Protein AF-A0A4D6N3G8-F1 (afdb_monomer_lite)

Secondary structure (DSSP, 8-state):
--HHHHHHHHHHHHHHHHTSSS--S---S----EEEEEE-HHHHHHHHH-HHHHHHHHHHHHHHH-SS-SSSEEHHHHHHHHHHHSTT-PPPPPHHHHHHHHHHH-SS-SSEE-HHHHHHHHHHHHHHHHHHH-SS-EEEEEETT-TTHHHHHHHHHHHHT-

Organism: Vigna unguiculata (NCBI:txid3917)

Sequence (162 aa):
MSIEEEEHKHYSRALSSSYSNQATVGVPKYITRMSIAVVNSLTITEFVNEKAKFDSFVDEWFKTVDENGDGKLSCEEIRSGFGLLLPFGSDPPPRQENEAIFKRFDEDGNGALDREEFKSLMTEIMNALARGIGGSPIIVALGKDSFLTKPVQHELARLSSS

pLDDT: mean 76.71, std 20.17, range [31.7, 95.5]

InterPro domains:
  IPR002048 EF-hand domain [PF13499] (62-123)
  IPR002048 EF-hand domain [PS50222] (53-88)
  IPR002048 EF-hand domain [PS50222] (93-128)
  IPR002048 EF-hand domain [SM00054] (57-85)
  IPR002048 EF-hand domain [SM00054] (97-125)
  IPR002048 EF-hand domain [cd00051] (62-123)
  IPR011992 EF-hand domain pair [SSF47473] (40-127)
  IPR018247 EF-Hand 1, calcium-binding site [PS00018] (66-78)
  IPR018247 EF-Hand 1, calcium-binding site [PS00018] (106-118)

Structure (mmCIF, N/CA/C/O backbone):
data_AF-A0A4D6N3G8-F1
#
_entry.id   AF-A0A4D6N3G8-F1
#
loop_
_atom_site.group_PDB
_atom_site.id
_atom_site.type_symbol
_atom_site.label_atom_id
_atom_site.label_alt_id
_atom_site.label_comp_id
_atom_site.label_asym_id
_atom_site.label_entity_id
_atom_site.label_seq_id
_atom_site.pdbx_PDB_ins_code
_atom_site.Cartn_x
_atom_site.Cartn_y
_atom_site.Cartn_z
_atom_site.occupancy
_atom_site.B_iso_or_equiv
_atom_site.auth_seq_id
_atom_site.auth_comp_id
_atom_site.auth_asym_id
_atom_site.auth_atom_id
_atom_site.pdbx_PDB_model_num
ATOM 1 N N . MET A 1 1 ? 26.167 20.444 -30.778 1.00 46.72 1 MET A N 1
ATOM 2 C CA . MET A 1 1 ? 24.735 20.370 -30.431 1.00 46.72 1 MET A CA 1
ATOM 3 C C . MET A 1 1 ? 24.140 19.298 -31.310 1.00 46.72 1 MET A C 1
ATOM 5 O O . MET A 1 1 ? 24.263 19.398 -32.525 1.00 46.72 1 MET A O 1
ATOM 9 N N . SER A 1 2 ? 23.686 18.218 -30.691 1.00 40.81 2 SER A N 1
ATOM 10 C CA . SER A 1 2 ? 23.286 16.980 -31.360 1.00 40.81 2 SER A CA 1
ATOM 11 C C . SER A 1 2 ? 21.869 17.117 -31.919 1.00 40.81 2 SER A C 1
ATOM 13 O O . SER A 1 2 ? 21.046 17.812 -31.331 1.00 40.81 2 SER A O 1
ATOM 15 N N . ILE A 1 3 ? 21.588 16.435 -33.029 1.00 42.81 3 ILE A N 1
ATOM 16 C CA . ILE A 1 3 ? 20.301 16.444 -33.755 1.00 42.81 3 ILE A CA 1
ATOM 17 C C . ILE A 1 3 ? 19.104 16.124 -32.826 1.00 42.81 3 ILE A C 1
ATOM 19 O O . ILE A 1 3 ? 18.016 16.670 -32.989 1.00 42.81 3 ILE A O 1
ATOM 23 N N . GLU A 1 4 ? 19.333 15.343 -31.770 1.00 41.53 4 GLU A N 1
ATOM 24 C CA . GLU A 1 4 ? 18.346 14.985 -30.739 1.00 41.53 4 GLU A CA 1
ATOM 25 C C . GLU A 1 4 ? 17.834 16.191 -29.919 1.00 41.53 4 GLU A C 1
ATOM 27 O O . GLU A 1 4 ? 16.686 16.217 -29.472 1.00 41.53 4 GLU A O 1
ATOM 32 N N . GLU A 1 5 ? 18.654 17.233 -29.748 1.00 45.06 5 GLU A N 1
ATOM 33 C CA . GLU A 1 5 ? 18.296 18.434 -28.980 1.00 45.06 5 GLU A CA 1
ATOM 34 C C . GLU A 1 5 ? 17.392 19.388 -29.787 1.00 45.06 5 GLU A C 1
ATOM 36 O O . GLU A 1 5 ? 16.647 20.201 -29.226 1.00 45.06 5 GLU A O 1
ATOM 41 N N . GLU A 1 6 ? 17.434 19.273 -31.117 1.00 43.53 6 GLU A N 1
ATOM 42 C CA . GLU A 1 6 ? 16.610 20.043 -32.047 1.00 43.53 6 GLU A CA 1
ATOM 43 C C . GLU A 1 6 ? 15.238 19.383 -32.258 1.00 43.53 6 GLU A C 1
ATOM 45 O O . GLU A 1 6 ? 14.219 20.082 -32.244 1.00 43.53 6 GLU A O 1
ATOM 50 N N . GLU A 1 7 ? 15.174 18.045 -32.302 1.00 46.00 7 GLU A N 1
ATOM 51 C CA . GLU A 1 7 ? 13.905 17.304 -32.350 1.00 46.00 7 GLU A CA 1
ATOM 52 C C . GLU A 1 7 ? 13.067 17.490 -31.077 1.00 46.00 7 GLU A C 1
ATOM 54 O O . GLU A 1 7 ? 11.864 17.744 -31.168 1.00 46.00 7 GLU A O 1
ATOM 59 N N . HIS A 1 8 ? 13.685 17.491 -29.889 1.00 41.00 8 HIS A N 1
ATOM 60 C CA . HIS A 1 8 ? 12.969 17.729 -28.628 1.00 41.00 8 HIS A CA 1
ATOM 61 C C . HIS A 1 8 ? 12.351 19.142 -28.561 1.00 41.00 8 HIS A C 1
ATOM 63 O O . HIS A 1 8 ? 11.238 19.337 -28.058 1.00 41.00 8 HIS A O 1
ATOM 69 N N . LYS A 1 9 ? 13.035 20.146 -29.131 1.00 49.53 9 LYS A N 1
ATOM 70 C CA . LYS A 1 9 ? 12.498 21.512 -29.259 1.00 49.53 9 LYS A CA 1
ATOM 71 C C . LYS A 1 9 ? 11.378 21.591 -30.291 1.00 49.53 9 LYS A C 1
ATOM 73 O O . LYS A 1 9 ? 10.408 22.315 -30.062 1.00 49.53 9 LYS A O 1
ATOM 78 N N . HIS A 1 10 ? 11.483 20.857 -31.396 1.00 40.72 10 HIS A N 1
ATOM 79 C CA . HIS A 1 10 ? 10.447 20.835 -32.426 1.00 40.72 10 HIS A CA 1
ATOM 80 C C . HIS A 1 10 ? 9.164 20.163 -31.917 1.00 40.72 10 HIS A C 1
ATOM 82 O O . HIS A 1 10 ? 8.072 20.708 -32.090 1.00 40.72 10 HIS A O 1
ATOM 88 N N . TYR A 1 11 ? 9.300 19.059 -31.178 1.00 38.81 11 TYR A N 1
ATOM 89 C CA . TYR A 1 11 ? 8.180 18.344 -30.564 1.00 38.81 11 TYR A CA 1
ATOM 90 C C . TYR A 1 11 ? 7.454 19.203 -29.516 1.00 38.81 11 TYR A C 1
ATOM 92 O O . TYR A 1 11 ? 6.227 19.306 -29.518 1.00 38.81 11 TYR A O 1
ATOM 100 N N . SER A 1 12 ? 8.210 19.914 -28.671 1.00 47.47 12 SER A N 1
ATOM 101 C CA . SER A 1 12 ? 7.649 20.841 -27.677 1.00 47.47 12 SER A CA 1
ATOM 102 C C . SER A 1 12 ? 6.901 22.018 -28.322 1.00 47.47 12 SER A C 1
ATOM 104 O O . SER A 1 12 ? 5.857 22.447 -27.828 1.00 47.47 12 SER A O 1
ATOM 106 N N . ARG A 1 13 ? 7.388 22.510 -29.469 1.00 45.06 13 ARG A N 1
ATOM 107 C CA . ARG A 1 13 ? 6.770 23.617 -30.213 1.00 45.06 13 ARG A CA 1
ATOM 108 C C . ARG A 1 13 ? 5.519 23.188 -30.989 1.00 45.06 13 ARG A C 1
ATOM 110 O O . ARG A 1 13 ? 4.579 23.969 -31.108 1.00 45.06 13 ARG A O 1
ATOM 117 N N . ALA A 1 14 ? 5.482 21.948 -31.476 1.00 45.72 14 ALA A N 1
ATOM 118 C CA . ALA A 1 14 ? 4.309 21.373 -32.132 1.00 45.72 14 ALA A CA 1
ATOM 119 C C . ALA A 1 14 ? 3.148 21.154 -31.145 1.00 45.72 14 ALA A C 1
ATOM 121 O O . ALA A 1 14 ? 1.992 21.428 -31.478 1.00 45.72 14 ALA A O 1
ATOM 122 N N . LEU A 1 15 ? 3.455 20.753 -29.906 1.00 43.84 15 LEU A N 1
ATOM 123 C CA . LEU A 1 15 ? 2.462 20.652 -28.835 1.00 43.84 15 LEU A CA 1
ATOM 124 C C . LEU A 1 15 ? 1.981 22.036 -28.380 1.00 43.84 15 LEU A C 1
ATOM 126 O O . LEU A 1 15 ? 0.785 22.247 -28.245 1.00 43.84 15 LEU A O 1
ATOM 130 N N . SER A 1 16 ? 2.854 23.034 -28.228 1.00 47.47 16 SER A N 1
ATOM 131 C CA . SER A 1 16 ? 2.386 24.371 -27.822 1.00 47.47 16 SER A CA 1
ATOM 132 C C . SER A 1 16 ? 1.532 25.064 -28.894 1.00 47.47 16 SER A C 1
ATOM 134 O O . SER A 1 16 ? 0.587 25.779 -28.563 1.00 47.47 16 SER A O 1
ATOM 136 N N . SER A 1 17 ? 1.815 24.819 -30.178 1.00 38.12 17 SER A N 1
ATOM 137 C CA . SER A 1 17 ? 1.075 25.426 -31.290 1.00 38.12 17 SER A CA 1
ATOM 138 C C . SER A 1 17 ? -0.293 24.789 -31.537 1.00 38.12 17 SER A C 1
ATOM 140 O O . SER A 1 17 ? -1.204 25.483 -31.985 1.00 38.12 17 SER A O 1
ATOM 142 N N . SER A 1 18 ? -0.461 23.492 -31.264 1.00 41.09 18 SER A N 1
ATOM 143 C CA . SER A 1 18 ? -1.738 22.793 -31.474 1.00 41.09 18 SER A CA 1
ATOM 144 C C . SER A 1 18 ? -2.765 23.071 -30.365 1.00 41.09 18 SER A C 1
ATOM 146 O O . SER A 1 18 ? -3.962 22.976 -30.616 1.00 41.09 18 SER A O 1
ATOM 148 N N . TYR A 1 19 ? -2.324 23.533 -29.188 1.00 39.38 19 TYR A N 1
ATOM 149 C CA . TYR A 1 19 ? -3.198 23.925 -28.071 1.00 39.38 19 TYR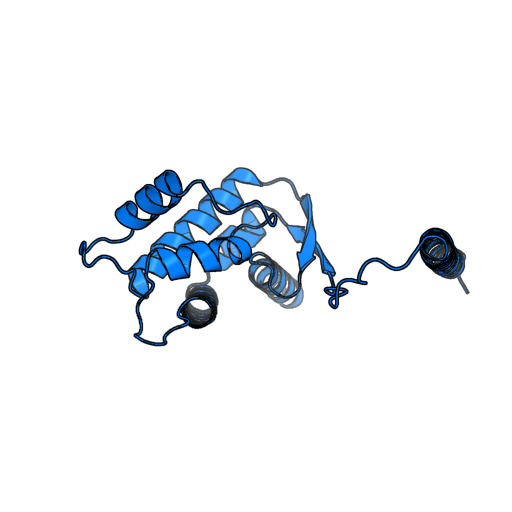 A CA 1
ATOM 150 C C . TYR A 1 19 ? -3.578 25.418 -28.035 1.00 39.38 19 TYR A C 1
ATOM 152 O O . TYR A 1 19 ? -4.334 25.834 -27.160 1.00 39.38 19 TYR A O 1
ATOM 160 N N . SER A 1 20 ? -3.087 26.249 -28.963 1.00 42.41 20 SER A N 1
ATOM 161 C CA . SER A 1 20 ? -3.263 27.708 -28.870 1.00 42.41 20 SER A CA 1
ATOM 162 C C . SER A 1 20 ? -4.554 28.262 -29.486 1.00 42.41 20 SER A C 1
ATOM 164 O O . SER A 1 20 ? -4.794 29.458 -29.349 1.00 42.41 20 SER A O 1
ATOM 166 N N . ASN A 1 21 ? -5.399 27.471 -30.150 1.00 37.62 21 ASN A N 1
ATOM 167 C CA . ASN A 1 21 ? -6.594 28.015 -30.803 1.00 37.62 21 ASN A CA 1
ATOM 168 C C . ASN A 1 21 ? -7.816 27.112 -30.621 1.00 37.62 21 ASN A C 1
ATOM 170 O O . ASN A 1 21 ? -8.104 26.307 -31.498 1.00 37.62 21 ASN A O 1
ATOM 174 N N . GLN A 1 22 ? -8.546 27.297 -29.514 1.00 33.97 22 GLN A N 1
ATOM 175 C CA . GLN A 1 22 ? -10.016 27.393 -29.481 1.00 33.97 22 GLN A CA 1
ATOM 176 C C . GLN A 1 22 ? -10.521 27.639 -28.044 1.00 33.97 22 GLN A C 1
ATOM 178 O O . GLN A 1 22 ? -10.174 26.912 -27.125 1.00 33.97 22 GLN A O 1
ATOM 183 N N . ALA A 1 23 ? -11.312 28.711 -27.906 1.00 31.70 23 ALA A N 1
ATOM 184 C CA . ALA A 1 23 ? -12.276 29.080 -26.860 1.00 31.70 23 ALA A CA 1
ATOM 185 C C . ALA A 1 23 ? -12.058 28.601 -25.404 1.00 31.70 23 ALA A C 1
ATOM 187 O O . ALA A 1 23 ? -12.088 27.422 -25.074 1.00 31.70 23 ALA A O 1
ATOM 188 N N . THR A 1 24 ? -11.985 29.577 -24.498 1.00 40.72 24 THR A N 1
ATOM 189 C CA . THR A 1 24 ? -11.949 29.435 -23.036 1.00 40.72 24 THR A CA 1
ATOM 190 C C . THR A 1 24 ? -13.066 28.543 -22.473 1.00 40.72 24 THR A C 1
ATOM 192 O O . THR A 1 24 ? -14.193 28.998 -22.281 1.00 40.72 24 THR A O 1
ATOM 195 N N . VAL A 1 25 ? -12.717 27.310 -22.109 1.00 34.69 25 VAL A N 1
ATOM 196 C CA . VAL A 1 25 ? -13.391 26.491 -21.092 1.00 34.69 25 VAL A CA 1
ATOM 197 C C . VAL A 1 25 ? -12.284 26.026 -20.144 1.00 34.69 25 VAL A C 1
ATOM 199 O O . VAL A 1 25 ? -11.253 25.551 -20.606 1.00 34.69 25 VAL A O 1
ATOM 202 N N . GLY A 1 26 ? -12.452 26.293 -18.846 1.00 35.22 26 GLY A N 1
ATOM 203 C CA . GLY A 1 26 ? -11.431 26.266 -17.788 1.00 35.22 26 GLY A CA 1
ATOM 204 C C . GLY A 1 26 ? -10.202 25.383 -18.024 1.00 35.22 26 GLY A C 1
ATOM 205 O O . GLY A 1 26 ? -10.295 24.161 -18.051 1.00 35.22 26 GLY A O 1
ATOM 206 N N . VAL A 1 27 ? -9.031 26.015 -18.112 1.00 33.44 27 VAL A N 1
ATOM 207 C CA . VAL A 1 27 ? -7.738 25.323 -18.063 1.00 33.44 27 VAL A CA 1
ATOM 208 C C . VAL A 1 27 ? -7.674 24.537 -16.741 1.00 33.44 27 VAL A C 1
ATOM 210 O O . VAL A 1 27 ? -7.793 25.168 -15.683 1.00 33.44 27 VAL A O 1
ATOM 213 N N . PRO A 1 28 ? -7.515 23.198 -16.737 1.00 37.69 28 PRO A N 1
ATOM 214 C CA . PRO A 1 28 ? -7.376 22.452 -15.494 1.00 37.69 28 PRO A CA 1
ATOM 215 C C . PRO A 1 28 ? -6.122 22.930 -14.761 1.00 37.69 28 PRO A C 1
ATOM 217 O O . PRO A 1 28 ? -5.042 23.032 -15.338 1.00 37.69 28 PRO A O 1
ATOM 220 N N . LYS A 1 29 ? -6.266 23.232 -13.472 1.00 40.28 29 LYS A N 1
ATOM 221 C CA . LYS A 1 29 ? -5.267 23.895 -12.617 1.00 40.28 29 LYS A CA 1
ATOM 222 C C . LYS A 1 29 ? -4.019 23.042 -12.298 1.00 40.28 29 LYS A C 1
ATOM 224 O O . LYS A 1 29 ? -3.251 23.412 -11.416 1.00 40.28 29 LYS A O 1
ATOM 229 N N . TYR A 1 30 ? -3.807 21.918 -12.989 1.00 39.66 30 TYR A N 1
ATOM 230 C CA . TYR A 1 30 ? -2.810 20.903 -12.644 1.00 39.66 30 TYR A CA 1
ATOM 231 C C . TYR A 1 30 ? -2.192 20.288 -13.904 1.00 39.66 30 TYR A C 1
ATOM 233 O O . TYR A 1 30 ? -2.705 19.318 -14.455 1.00 39.66 30 TYR A O 1
ATOM 241 N N . ILE A 1 31 ? -1.049 20.808 -14.352 1.00 44.78 31 ILE A N 1
ATOM 242 C CA . ILE A 1 31 ? -0.136 19.984 -15.152 1.00 44.78 31 ILE A CA 1
ATOM 243 C C . ILE A 1 31 ? 0.569 19.078 -14.141 1.00 44.78 31 ILE A C 1
ATOM 245 O O . ILE A 1 31 ? 1.598 19.444 -13.572 1.00 44.78 31 ILE A O 1
ATOM 249 N N . THR A 1 32 ? -0.034 17.933 -13.824 1.00 56.94 32 THR A N 1
ATOM 250 C CA . THR A 1 32 ? 0.584 16.946 -12.935 1.00 56.94 32 THR A CA 1
ATOM 251 C C . THR A 1 32 ? 1.873 16.458 -13.590 1.00 56.94 32 THR A C 1
ATOM 253 O O . THR A 1 32 ? 1.857 15.934 -14.703 1.00 56.94 32 THR A O 1
ATOM 256 N N . ARG A 1 33 ? 3.016 16.664 -12.926 1.00 73.44 33 ARG A N 1
ATOM 257 C CA . ARG A 1 33 ? 4.317 16.198 -13.421 1.00 73.44 33 ARG A CA 1
ATOM 258 C C . ARG A 1 33 ? 4.314 14.668 -13.414 1.00 73.44 33 ARG A C 1
ATOM 260 O O . ARG A 1 33 ? 4.269 14.066 -12.344 1.00 73.44 33 ARG A O 1
ATOM 267 N N . MET A 1 34 ? 4.351 14.068 -14.601 1.00 81.44 34 MET A N 1
ATOM 268 C CA . MET A 1 34 ? 4.483 12.623 -14.790 1.00 81.44 34 MET A CA 1
ATOM 269 C C . MET A 1 34 ? 5.943 12.245 -15.073 1.00 81.44 34 MET A C 1
ATOM 271 O O . MET A 1 34 ? 6.686 13.020 -15.679 1.00 81.44 34 MET A O 1
ATOM 275 N N . SER A 1 35 ? 6.349 11.055 -14.643 1.00 83.81 35 SER A N 1
ATOM 276 C CA . SER A 1 35 ? 7.648 10.435 -14.928 1.00 83.81 35 SER A CA 1
ATOM 277 C C . SER A 1 35 ? 7.459 9.103 -15.642 1.00 83.81 35 SER A C 1
ATOM 279 O O . SER A 1 35 ? 6.536 8.366 -15.317 1.00 83.81 35 SER A O 1
ATOM 281 N N . ILE A 1 36 ? 8.343 8.767 -16.576 1.00 87.00 36 ILE A N 1
ATOM 282 C CA . ILE A 1 36 ? 8.336 7.462 -17.246 1.00 87.00 36 ILE A CA 1
ATOM 283 C C . ILE A 1 36 ? 9.171 6.473 -16.427 1.00 87.00 36 ILE A C 1
ATOM 285 O O . ILE A 1 36 ? 10.275 6.812 -16.001 1.00 87.00 36 ILE A O 1
ATOM 289 N N . ALA A 1 37 ? 8.655 5.262 -16.227 1.00 89.25 37 ALA A N 1
ATOM 290 C CA . ALA A 1 37 ? 9.341 4.173 -15.540 1.00 89.25 37 ALA A CA 1
ATOM 291 C C . ALA A 1 37 ? 9.181 2.846 -16.293 1.00 89.25 37 ALA A C 1
ATOM 293 O O . ALA A 1 37 ? 8.217 2.654 -17.034 1.00 89.25 37 ALA A O 1
ATOM 294 N N . VAL A 1 38 ? 10.123 1.928 -16.074 1.00 90.25 38 VAL A N 1
ATOM 295 C CA . VAL A 1 38 ? 10.018 0.525 -16.491 1.00 90.25 38 VAL A CA 1
ATOM 296 C C . VAL A 1 38 ? 9.655 -0.295 -15.258 1.00 90.25 38 VAL A C 1
ATOM 298 O O . VAL A 1 38 ? 10.293 -0.133 -14.223 1.00 90.25 38 VAL A O 1
ATOM 301 N N . VAL A 1 39 ? 8.625 -1.133 -15.358 1.00 91.50 39 VAL A N 1
ATOM 302 C CA . VAL A 1 39 ? 8.093 -1.927 -14.237 1.00 91.50 39 VAL A CA 1
ATOM 303 C C . VAL A 1 39 ? 7.844 -3.360 -14.695 1.00 91.50 39 VAL A C 1
ATOM 305 O O . VAL A 1 39 ? 7.422 -3.587 -15.828 1.00 91.50 39 VAL A O 1
ATOM 308 N N . ASN A 1 40 ? 8.076 -4.335 -13.820 1.00 93.00 40 ASN A N 1
ATOM 309 C CA . ASN A 1 40 ? 7.612 -5.714 -13.978 1.00 93.00 40 ASN A CA 1
ATOM 310 C C . ASN A 1 40 ? 7.121 -6.277 -12.629 1.00 93.00 40 ASN A C 1
ATOM 312 O O . ASN A 1 40 ? 7.079 -5.571 -11.618 1.00 93.00 40 ASN A O 1
ATOM 316 N N . SER A 1 41 ? 6.756 -7.561 -12.596 1.00 94.06 41 SER A N 1
ATOM 317 C CA . SER A 1 41 ? 6.341 -8.229 -11.361 1.00 94.06 41 SER A CA 1
ATOM 318 C C . SER A 1 41 ? 7.404 -8.157 -10.261 1.00 94.06 41 SER A C 1
ATOM 320 O O . SER A 1 41 ? 7.041 -7.980 -9.103 1.00 94.06 41 SER A O 1
ATOM 322 N N . LEU A 1 42 ? 8.696 -8.250 -10.605 1.00 94.19 42 LEU A N 1
ATOM 323 C CA . LEU A 1 42 ? 9.796 -8.206 -9.637 1.00 94.19 42 LEU A CA 1
ATOM 324 C C . LEU A 1 42 ? 9.934 -6.826 -8.991 1.00 94.19 42 LEU A C 1
ATOM 326 O O . LEU A 1 42 ? 10.098 -6.765 -7.776 1.00 94.19 42 LEU A O 1
ATOM 330 N N . THR A 1 43 ? 9.791 -5.736 -9.756 1.00 93.19 43 THR A N 1
ATOM 331 C CA . THR A 1 43 ? 9.771 -4.360 -9.224 1.00 93.19 43 THR A CA 1
ATOM 332 C C . THR A 1 43 ? 8.813 -4.244 -8.033 1.00 93.19 43 THR A C 1
ATOM 334 O O . THR A 1 43 ? 9.133 -3.625 -7.018 1.00 93.19 43 THR A O 1
ATOM 337 N N . ILE A 1 44 ? 7.641 -4.877 -8.143 1.00 93.44 44 ILE A N 1
ATOM 338 C CA . ILE A 1 44 ? 6.585 -4.837 -7.129 1.00 93.44 44 ILE A CA 1
ATOM 339 C C . ILE A 1 44 ? 6.841 -5.850 -6.012 1.00 93.44 44 ILE A C 1
ATOM 341 O O . ILE A 1 44 ? 6.815 -5.475 -4.841 1.00 93.44 44 ILE A O 1
ATOM 345 N N . THR A 1 45 ? 7.100 -7.121 -6.336 1.00 94.56 45 THR A N 1
ATOM 346 C CA . THR A 1 45 ? 7.239 -8.168 -5.311 1.00 94.56 45 THR A CA 1
ATOM 347 C C . THR A 1 45 ? 8.457 -7.947 -4.423 1.00 94.56 45 THR A C 1
ATOM 349 O O . THR A 1 45 ? 8.373 -8.157 -3.218 1.00 94.56 45 THR A O 1
ATOM 352 N N . GLU A 1 46 ? 9.574 -7.469 -4.979 1.00 94.69 46 GLU A N 1
ATOM 353 C CA . GLU A 1 46 ? 10.763 -7.120 -4.190 1.00 94.69 46 GLU A CA 1
ATOM 354 C C . GLU A 1 46 ? 10.473 -5.976 -3.213 1.00 94.69 46 GLU A C 1
ATOM 356 O O . GLU A 1 46 ? 10.983 -5.972 -2.099 1.00 94.69 46 GLU A O 1
ATOM 361 N N . PHE A 1 47 ? 9.629 -5.016 -3.600 1.00 95.19 47 PHE A N 1
ATOM 362 C CA . PHE A 1 47 ? 9.223 -3.928 -2.714 1.00 95.19 47 PHE A CA 1
ATOM 363 C C . PHE A 1 47 ? 8.291 -4.402 -1.593 1.00 95.19 47 PHE A C 1
ATOM 365 O O . PHE A 1 47 ? 8.507 -4.043 -0.439 1.00 95.19 47 PHE A O 1
ATOM 372 N N . VAL A 1 48 ? 7.288 -5.228 -1.909 1.00 94.88 48 VAL A N 1
ATOM 373 C CA . VAL A 1 48 ? 6.365 -5.794 -0.905 1.00 94.88 48 VAL A CA 1
ATOM 374 C C . VAL A 1 48 ? 7.116 -6.654 0.119 1.00 94.88 48 VAL A C 1
ATOM 376 O O . VAL A 1 48 ? 6.803 -6.615 1.307 1.00 94.88 48 VAL A O 1
ATOM 379 N N . ASN A 1 49 ? 8.141 -7.392 -0.318 1.00 94.75 49 ASN A N 1
ATOM 380 C CA . ASN A 1 49 ? 8.959 -8.234 0.559 1.00 94.75 49 ASN A CA 1
ATOM 381 C C . ASN A 1 49 ? 9.901 -7.433 1.478 1.00 94.75 49 ASN A C 1
ATOM 383 O O . ASN A 1 49 ? 10.359 -7.951 2.499 1.00 94.75 49 ASN A O 1
ATOM 387 N N . GLU A 1 50 ? 10.165 -6.163 1.167 1.00 94.75 50 GLU A N 1
ATOM 388 C CA . GLU A 1 50 ? 11.005 -5.276 1.973 1.00 94.75 50 GLU A CA 1
ATOM 389 C C . GLU A 1 50 ? 10.199 -4.630 3.099 1.00 94.75 50 GLU A C 1
ATOM 391 O O . GLU A 1 50 ? 9.849 -3.446 3.066 1.00 94.75 50 GLU A O 1
ATOM 396 N N . LYS A 1 51 ? 9.919 -5.443 4.125 1.00 93.12 51 LYS A N 1
ATOM 397 C CA . LYS A 1 51 ? 8.969 -5.155 5.210 1.00 93.12 51 LYS A CA 1
ATOM 398 C C . LYS A 1 51 ? 9.058 -3.732 5.763 1.00 93.12 51 LYS A C 1
ATOM 400 O O . LYS A 1 51 ? 8.034 -3.080 5.885 1.00 93.12 51 LYS A O 1
ATOM 405 N N . ALA A 1 52 ? 10.250 -3.223 6.074 1.00 94.44 52 ALA A N 1
ATOM 406 C CA . ALA A 1 52 ? 10.391 -1.881 6.650 1.00 94.44 52 ALA A CA 1
ATOM 407 C C . ALA A 1 52 ? 9.957 -0.761 5.684 1.00 94.44 52 ALA A C 1
ATOM 409 O O . ALA A 1 52 ? 9.311 0.202 6.096 1.00 94.44 52 ALA A O 1
ATOM 410 N N . LYS A 1 53 ? 10.295 -0.885 4.394 1.00 93.19 53 LYS A N 1
ATOM 411 C CA . LYS A 1 53 ? 9.918 0.100 3.369 1.00 93.19 53 LYS A CA 1
ATOM 412 C C . LYS A 1 53 ? 8.436 -0.009 3.036 1.00 93.19 53 LYS A C 1
ATOM 414 O O . LYS A 1 53 ? 7.776 1.016 2.886 1.00 93.19 53 LYS A O 1
ATOM 419 N N . PHE A 1 54 ? 7.924 -1.235 2.955 1.00 94.50 54 PHE A N 1
ATOM 420 C CA . PHE A 1 54 ? 6.511 -1.484 2.711 1.00 94.50 54 PHE A CA 1
ATOM 421 C C . PHE A 1 54 ? 5.636 -1.021 3.884 1.00 94.50 54 PHE A C 1
ATOM 423 O O . PHE A 1 54 ? 4.642 -0.342 3.659 1.00 94.50 54 PHE A O 1
ATOM 430 N N . ASP A 1 55 ? 6.038 -1.273 5.131 1.00 95.50 55 ASP A N 1
ATOM 431 C CA . ASP A 1 55 ? 5.316 -0.804 6.321 1.00 95.50 55 ASP A CA 1
ATOM 432 C C . A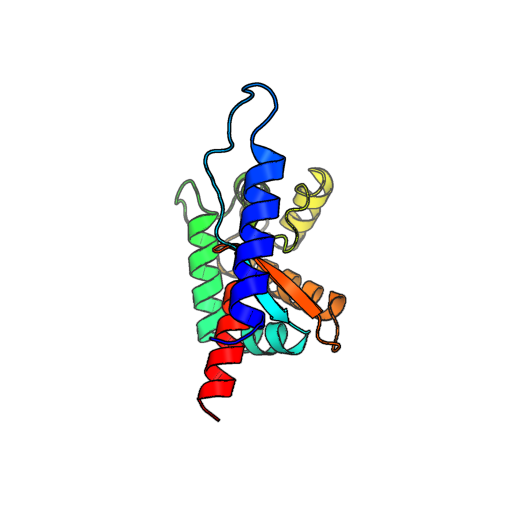SP A 1 55 ? 5.254 0.728 6.362 1.00 95.50 55 ASP A C 1
ATOM 434 O O . ASP A 1 55 ? 4.182 1.292 6.561 1.00 95.50 55 ASP A O 1
ATOM 438 N N . SER A 1 56 ? 6.372 1.408 6.080 1.00 94.38 56 SER A N 1
ATOM 439 C CA . SER A 1 56 ? 6.395 2.873 5.977 1.00 94.38 56 SER A CA 1
ATOM 440 C C . SER A 1 56 ? 5.502 3.393 4.850 1.00 94.38 56 SER A C 1
ATOM 442 O O . SER A 1 56 ? 4.886 4.446 4.988 1.00 94.38 56 SER A O 1
ATOM 444 N N . PHE A 1 57 ? 5.443 2.685 3.723 1.00 91.75 57 PHE A N 1
ATOM 445 C CA . PHE A 1 57 ? 4.564 3.033 2.612 1.00 91.75 57 PHE A CA 1
ATOM 446 C C . PHE A 1 57 ? 3.093 2.895 2.998 1.00 91.75 57 PHE A C 1
ATOM 448 O O . PHE A 1 57 ? 2.310 3.806 2.743 1.00 91.75 57 PHE A O 1
ATOM 455 N N . VAL A 1 58 ? 2.732 1.797 3.660 1.00 93.62 58 VAL A N 1
ATOM 456 C CA . VAL A 1 58 ? 1.381 1.586 4.182 1.00 93.62 58 VAL A CA 1
ATOM 457 C C . VAL A 1 58 ? 1.013 2.686 5.176 1.00 93.62 58 VAL A C 1
ATOM 459 O O . VAL A 1 58 ? -0.078 3.228 5.068 1.00 93.62 58 VAL A O 1
ATOM 462 N N . ASP A 1 59 ? 1.920 3.086 6.069 1.00 94.31 59 ASP A N 1
ATOM 463 C CA . ASP A 1 59 ? 1.674 4.172 7.030 1.00 94.31 59 ASP A CA 1
ATOM 464 C C . ASP A 1 59 ? 1.435 5.531 6.361 1.00 94.31 59 ASP A C 1
ATOM 466 O O . ASP A 1 59 ? 0.573 6.297 6.793 1.00 94.31 59 ASP A O 1
ATOM 470 N N . GLU A 1 60 ? 2.209 5.857 5.322 1.00 90.88 60 GLU A N 1
ATOM 471 C CA . GLU A 1 60 ? 2.026 7.087 4.543 1.00 90.88 60 GLU A CA 1
ATOM 472 C C . GLU A 1 60 ? 0.654 7.102 3.853 1.00 90.88 60 GLU A C 1
ATOM 474 O O . GLU A 1 60 ? -0.062 8.105 3.908 1.00 90.88 60 GLU A O 1
ATOM 479 N N . TRP A 1 61 ? 0.266 5.983 3.241 1.00 89.06 61 TRP A N 1
ATOM 480 C CA . TRP A 1 61 ? -1.016 5.855 2.554 1.00 89.06 61 TRP A CA 1
ATOM 481 C C . TRP A 1 61 ? -2.198 5.823 3.511 1.00 89.06 61 TRP A C 1
ATOM 483 O O . TRP A 1 61 ? -3.181 6.511 3.262 1.00 89.06 61 TRP A O 1
ATOM 493 N N . PHE A 1 62 ? -2.082 5.109 4.628 1.00 92.19 62 PHE A N 1
ATOM 494 C CA . PHE A 1 62 ? -3.111 5.060 5.659 1.00 92.19 62 PHE A CA 1
ATOM 495 C C . PHE A 1 62 ? -3.458 6.473 6.131 1.00 92.19 62 PHE A C 1
ATOM 497 O O . PHE A 1 62 ? -4.610 6.875 6.074 1.00 92.19 62 PHE A O 1
ATOM 504 N N . LYS A 1 63 ? -2.444 7.283 6.460 1.00 91.50 63 LYS A N 1
ATOM 505 C CA . LYS A 1 63 ? -2.628 8.690 6.859 1.00 91.50 63 LYS A CA 1
ATOM 506 C C . LYS A 1 63 ? -3.175 9.588 5.752 1.00 91.50 63 LYS A C 1
ATOM 508 O O . LYS A 1 63 ? -3.711 10.647 6.046 1.00 91.50 63 LYS A O 1
ATOM 513 N N . THR A 1 64 ? -2.957 9.226 4.491 1.00 86.88 64 THR A N 1
ATOM 514 C CA . THR A 1 64 ? -3.469 9.997 3.348 1.00 86.88 64 THR A CA 1
ATOM 515 C C . THR A 1 64 ? -4.951 9.716 3.114 1.00 86.88 64 THR A C 1
ATOM 517 O O . THR A 1 64 ? -5.666 10.598 2.650 1.00 86.88 64 THR A O 1
ATOM 520 N N . VAL A 1 65 ? -5.398 8.495 3.418 1.00 86.94 65 VAL A N 1
ATOM 521 C CA . VAL A 1 65 ? -6.786 8.050 3.238 1.00 86.94 65 VAL A CA 1
ATOM 522 C C . VAL A 1 65 ? -7.635 8.318 4.488 1.00 86.94 65 VAL A C 1
ATOM 524 O O . VAL A 1 65 ? -8.825 8.577 4.351 1.00 86.94 65 VAL A O 1
ATOM 527 N N . ASP A 1 66 ? -7.037 8.299 5.682 1.00 91.62 66 ASP A N 1
ATOM 528 C CA . ASP A 1 66 ? -7.668 8.668 6.959 1.00 91.62 66 ASP A CA 1
ATOM 529 C C . ASP A 1 66 ? -7.892 10.191 7.028 1.00 91.62 66 ASP A C 1
ATOM 531 O O . ASP A 1 66 ? -7.114 10.940 7.623 1.00 91.62 66 ASP A O 1
ATOM 535 N N . GLU A 1 67 ? -8.934 10.669 6.344 1.00 89.06 67 GLU A N 1
ATOM 536 C CA . GLU A 1 67 ? -9.259 12.096 6.246 1.00 89.06 67 GLU A CA 1
ATOM 537 C C . GLU A 1 67 ? -9.672 12.689 7.596 1.00 89.06 67 GLU A C 1
ATOM 539 O O . GLU A 1 67 ? -9.414 13.868 7.868 1.00 89.06 67 GLU A O 1
ATOM 544 N N . ASN A 1 68 ? -10.346 11.891 8.427 1.00 91.25 68 ASN A N 1
ATOM 545 C CA . ASN A 1 68 ? -10.902 12.352 9.691 1.00 91.25 68 ASN A CA 1
ATOM 546 C C . ASN A 1 68 ? -9.915 12.200 10.875 1.00 91.25 68 ASN A C 1
ATOM 548 O O . ASN A 1 68 ? -10.062 12.905 11.879 1.00 91.25 68 ASN A O 1
ATOM 552 N N . GLY A 1 69 ? -8.881 11.362 10.735 1.00 91.31 69 GLY A N 1
ATOM 553 C CA . GLY A 1 69 ? -7.802 11.181 11.703 1.00 91.31 69 GLY A CA 1
ATOM 554 C C . GLY A 1 69 ? -8.177 10.337 12.923 1.00 91.31 69 GLY A C 1
ATOM 555 O O . GLY A 1 69 ? -7.560 10.505 13.980 1.00 91.31 69 GLY A O 1
ATOM 556 N N . ASP A 1 70 ? -9.194 9.479 12.825 1.00 93.56 70 ASP A N 1
ATOM 557 C CA . ASP A 1 70 ? -9.643 8.607 13.916 1.00 93.56 70 ASP A CA 1
ATOM 558 C C . ASP A 1 70 ? -8.847 7.297 14.017 1.00 93.56 70 ASP A C 1
ATOM 560 O O . ASP A 1 70 ? -9.069 6.514 14.948 1.00 93.56 70 ASP A O 1
ATOM 564 N N . GLY A 1 71 ? -7.868 7.096 13.129 1.00 92.88 71 GLY A N 1
ATOM 565 C CA . GLY A 1 71 ? -6.964 5.953 13.157 1.00 92.88 71 GLY A CA 1
ATOM 566 C C . GLY A 1 71 ? -7.565 4.680 12.568 1.00 92.88 71 GLY A C 1
ATOM 567 O O . GLY A 1 71 ? -7.023 3.599 12.810 1.00 92.88 71 GLY A O 1
ATOM 568 N N . LYS A 1 72 ? -8.659 4.794 11.810 1.00 94.62 72 LYS A N 1
ATOM 569 C CA . LYS A 1 72 ? -9.313 3.707 11.075 1.00 94.62 72 LYS A CA 1
ATOM 570 C C . LYS A 1 72 ? -9.866 4.244 9.755 1.00 94.62 72 LYS A C 1
ATOM 572 O O . LYS A 1 72 ? -10.068 5.436 9.590 1.00 94.62 72 LYS A O 1
ATOM 577 N N . LEU A 1 73 ? -10.097 3.364 8.789 1.00 92.44 73 LEU A N 1
ATOM 578 C CA . LEU A 1 73 ? -10.562 3.757 7.462 1.00 92.44 73 LEU A CA 1
ATOM 579 C C . LEU A 1 73 ? -11.982 3.266 7.234 1.00 92.44 73 LEU A C 1
ATOM 581 O O . LEU A 1 73 ? -12.230 2.068 7.088 1.00 92.44 73 LEU A O 1
ATOM 585 N N . SER A 1 74 ? -12.928 4.192 7.160 1.00 91.75 74 SER A N 1
ATOM 586 C CA . SER A 1 74 ? -14.296 3.874 6.768 1.00 91.75 74 SER A CA 1
ATOM 587 C C . SER A 1 74 ? -14.378 3.462 5.293 1.00 91.75 74 SER A C 1
ATOM 589 O O . SER A 1 74 ? -13.540 3.816 4.462 1.00 91.75 74 SER A O 1
ATOM 591 N N . CYS A 1 75 ? -15.446 2.753 4.920 1.00 86.75 75 CYS A N 1
ATOM 592 C CA . CYS A 1 75 ? -15.674 2.374 3.522 1.00 86.75 75 CYS A CA 1
ATOM 593 C C . CYS A 1 75 ? -15.726 3.589 2.573 1.00 86.75 75 CYS A C 1
ATOM 595 O O . CYS A 1 75 ? -15.352 3.471 1.406 1.00 86.75 75 CYS A O 1
ATOM 597 N N . GLU A 1 76 ? -16.179 4.752 3.051 1.00 86.88 76 GLU A N 1
ATOM 598 C CA . GLU A 1 76 ? -16.223 5.984 2.255 1.00 86.88 76 GLU A CA 1
ATOM 599 C C . GLU A 1 76 ? -14.829 6.589 2.055 1.00 86.88 76 GLU A C 1
ATOM 601 O O . GLU A 1 76 ? -14.501 6.979 0.935 1.00 86.88 76 GLU A O 1
ATOM 606 N N . GLU A 1 77 ? -13.989 6.603 3.092 1.00 89.19 77 GLU A N 1
ATOM 607 C CA . GLU A 1 77 ? -12.592 7.050 2.996 1.00 89.19 77 GLU A CA 1
ATOM 608 C C . GLU A 1 77 ? -11.801 6.164 2.040 1.00 89.19 77 GLU A C 1
ATOM 610 O O . GLU A 1 77 ? -11.159 6.663 1.116 1.00 89.19 77 GLU A O 1
ATOM 615 N N . ILE A 1 78 ? -11.940 4.841 2.160 1.00 83.62 78 ILE A N 1
ATOM 616 C CA . ILE A 1 78 ? -11.303 3.911 1.225 1.00 83.62 78 ILE A CA 1
ATOM 617 C C . ILE A 1 78 ? -11.831 4.127 -0.198 1.00 83.62 78 ILE A C 1
ATOM 619 O O . ILE A 1 78 ? -11.044 4.138 -1.141 1.00 83.62 78 ILE A O 1
ATOM 623 N N . ARG A 1 79 ? -13.139 4.346 -0.390 1.00 80.69 79 ARG A N 1
ATOM 624 C CA . ARG A 1 79 ? -13.724 4.625 -1.715 1.00 80.69 79 ARG A CA 1
ATOM 625 C C . ARG A 1 79 ? -13.155 5.898 -2.341 1.00 80.69 79 ARG A C 1
ATOM 627 O O . ARG A 1 79 ? -12.860 5.897 -3.536 1.00 80.69 79 ARG A O 1
ATOM 634 N N . SER A 1 80 ? -12.999 6.960 -1.559 1.00 78.50 80 SER A N 1
ATOM 635 C CA . SER A 1 80 ? -12.362 8.203 -2.006 1.00 78.50 80 SER A CA 1
ATOM 636 C C . SER A 1 80 ? -10.872 7.989 -2.303 1.00 78.50 80 SER A C 1
ATOM 638 O O . SER A 1 80 ? -10.368 8.472 -3.317 1.00 78.50 80 SER A O 1
ATOM 640 N N . GLY A 1 81 ? -10.189 7.184 -1.485 1.00 74.31 81 GLY A N 1
ATOM 641 C CA . GLY A 1 81 ? -8.787 6.807 -1.659 1.00 74.31 81 GLY A CA 1
ATOM 642 C C . GLY A 1 81 ? -8.523 5.829 -2.811 1.00 74.31 81 GLY A C 1
ATOM 643 O O . GLY A 1 81 ? -7.428 5.829 -3.368 1.00 74.31 81 GLY A O 1
ATOM 644 N N . PHE A 1 82 ? -9.503 5.023 -3.237 1.00 67.50 82 PHE A N 1
ATOM 645 C CA . PHE A 1 82 ? -9.336 4.017 -4.297 1.00 67.50 82 PHE A CA 1
ATOM 646 C C . PHE A 1 82 ? -8.893 4.627 -5.632 1.00 67.50 82 PHE A C 1
ATOM 648 O O . PHE A 1 82 ? -8.117 4.003 -6.353 1.00 67.50 82 PHE A O 1
ATOM 655 N N . GLY A 1 83 ? -9.307 5.861 -5.940 1.00 62.03 83 GLY A N 1
ATOM 656 C CA . GLY A 1 83 ? -8.824 6.580 -7.126 1.00 62.03 83 GLY A CA 1
ATOM 657 C C . GLY A 1 83 ? -7.311 6.843 -7.110 1.00 62.03 83 GLY A C 1
ATOM 658 O O . GLY A 1 83 ? -6.701 6.999 -8.165 1.00 62.03 83 GLY A O 1
ATOM 659 N N . LEU A 1 84 ? -6.699 6.851 -5.924 1.00 58.53 84 LEU A N 1
ATOM 660 C CA . LEU A 1 84 ? -5.258 6.994 -5.725 1.00 58.53 84 LEU A CA 1
ATOM 661 C C . LEU A 1 84 ? -4.535 5.632 -5.664 1.00 58.53 84 LEU A C 1
ATOM 663 O O . LEU A 1 84 ? -3.373 5.528 -6.058 1.00 58.53 84 LEU A O 1
ATOM 667 N N . LEU A 1 85 ? -5.224 4.590 -5.186 1.00 58.66 85 LEU A N 1
ATOM 668 C CA . LEU A 1 85 ? -4.694 3.230 -5.019 1.00 58.66 85 LEU A CA 1
ATOM 669 C C . LEU A 1 85 ? -4.730 2.399 -6.309 1.00 58.66 85 LEU A C 1
ATOM 671 O O . LEU A 1 85 ? -3.939 1.468 -6.466 1.00 58.66 85 LEU A O 1
ATOM 675 N N . LEU A 1 86 ? -5.634 2.713 -7.242 1.00 61.44 86 LEU A N 1
ATOM 676 C CA . LEU A 1 86 ? -5.704 2.014 -8.519 1.00 61.44 86 LEU A CA 1
ATOM 677 C C . LEU A 1 86 ? -4.642 2.558 -9.491 1.00 61.44 86 LEU A C 1
ATOM 679 O O . LEU A 1 86 ? -4.659 3.741 -9.835 1.00 61.44 86 LEU A O 1
ATOM 683 N N . PRO A 1 87 ? -3.745 1.700 -10.011 1.00 51.41 87 PRO A N 1
ATOM 684 C CA . PRO A 1 87 ? -2.569 2.116 -10.782 1.00 51.41 87 PRO A CA 1
ATOM 685 C C . PRO A 1 87 ? -2.870 2.799 -12.127 1.00 51.41 87 PRO A C 1
ATOM 687 O O . PRO A 1 87 ? -1.940 3.260 -12.785 1.00 51.41 87 PRO A O 1
ATOM 690 N N . PHE A 1 88 ? -4.137 2.899 -12.540 1.00 50.53 88 PHE A N 1
ATOM 691 C CA . PHE A 1 88 ? -4.523 3.385 -13.868 1.00 50.53 88 PHE A CA 1
ATOM 692 C C . PHE A 1 88 ? -5.551 4.519 -13.866 1.00 50.53 88 PHE A C 1
ATOM 694 O O . PHE A 1 88 ? -6.109 4.816 -14.920 1.00 50.53 88 PHE A O 1
ATOM 701 N N . GLY A 1 89 ? -5.819 5.154 -12.715 1.00 50.19 89 GLY A N 1
ATOM 702 C CA . GLY A 1 89 ? -6.813 6.234 -12.642 1.00 50.19 89 GLY A CA 1
ATOM 703 C C . GLY A 1 89 ? -8.200 5.794 -13.121 1.00 50.19 89 GLY A C 1
ATOM 704 O O . GLY A 1 89 ? -8.949 6.592 -13.678 1.00 50.19 89 GLY A O 1
ATOM 705 N N . SER A 1 90 ? -8.501 4.501 -12.979 1.00 52.00 90 SER A N 1
ATOM 706 C CA . SER A 1 90 ? -9.811 3.949 -13.294 1.00 52.00 90 SER A CA 1
ATOM 707 C C . SER A 1 90 ? -10.833 4.489 -12.306 1.00 52.00 90 SER A C 1
ATOM 709 O O . SER A 1 90 ? -10.500 4.736 -11.143 1.00 52.00 90 SER A O 1
ATOM 711 N N . ASP A 1 91 ? -12.071 4.653 -12.771 1.00 56.44 91 ASP A N 1
ATOM 712 C CA . ASP A 1 91 ? -13.177 4.992 -11.886 1.00 56.44 91 ASP A CA 1
ATOM 713 C C . ASP A 1 91 ? -13.206 4.009 -10.706 1.00 56.44 91 ASP A C 1
ATOM 715 O O . ASP A 1 91 ? -12.935 2.813 -10.896 1.00 56.44 91 ASP A O 1
ATOM 719 N N . PRO A 1 92 ? -13.501 4.489 -9.484 1.00 60.44 92 PRO A N 1
ATOM 720 C CA . PRO A 1 92 ? -13.639 3.602 -8.344 1.00 60.44 92 PRO A CA 1
ATOM 721 C C . PRO A 1 92 ? -14.652 2.499 -8.689 1.00 60.44 92 PRO A C 1
A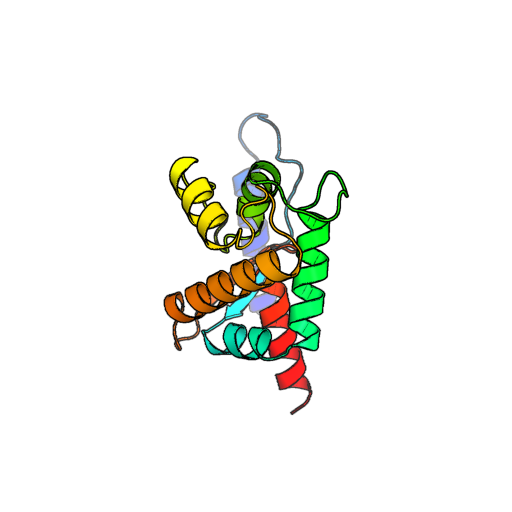TOM 723 O O . PRO A 1 92 ? -15.645 2.783 -9.372 1.00 60.44 92 PRO A O 1
ATOM 726 N N . PRO A 1 93 ? -14.435 1.256 -8.221 1.00 63.97 93 PRO A N 1
ATOM 727 C CA . PRO A 1 93 ? -15.355 0.160 -8.488 1.00 63.97 93 PRO A CA 1
ATOM 728 C C . PRO A 1 93 ? -16.793 0.540 -8.107 1.00 63.97 93 PRO A C 1
ATOM 730 O O . PRO A 1 93 ? -16.997 1.381 -7.217 1.00 63.97 93 PRO A O 1
ATOM 733 N N . PRO A 1 94 ? -17.813 -0.078 -8.726 1.00 67.81 94 PRO A N 1
ATOM 734 C CA . PRO A 1 94 ? -19.192 0.077 -8.287 1.00 67.81 94 PRO A CA 1
ATOM 735 C C . PRO A 1 94 ? -19.302 -0.116 -6.772 1.00 67.81 94 PRO A C 1
ATOM 737 O O . PRO A 1 94 ? -18.629 -0.967 -6.191 1.00 67.81 94 PRO A O 1
ATOM 740 N N . ARG A 1 95 ? -20.183 0.648 -6.117 1.00 69.75 95 ARG A N 1
ATOM 741 C CA . ARG A 1 95 ? -20.325 0.653 -4.649 1.00 69.75 95 ARG A CA 1
ATOM 742 C C . ARG A 1 95 ? -20.398 -0.753 -4.032 1.00 69.75 95 ARG A C 1
ATOM 744 O O . ARG A 1 95 ? -19.768 -0.997 -3.013 1.00 69.75 95 ARG A O 1
ATOM 751 N N . GLN A 1 96 ? -21.121 -1.672 -4.671 1.00 69.50 96 GLN A N 1
ATOM 752 C CA . GLN A 1 96 ? -21.265 -3.053 -4.199 1.00 69.50 96 GLN A CA 1
ATOM 753 C C . GLN A 1 96 ? -19.951 -3.848 -4.219 1.00 69.50 96 GLN A C 1
ATOM 755 O O . GLN A 1 96 ? -19.723 -4.660 -3.327 1.00 69.50 96 GLN A O 1
ATOM 760 N N . GLU A 1 97 ? -19.081 -3.617 -5.202 1.00 69.62 97 GLU A N 1
ATOM 761 C CA . GLU A 1 97 ? -17.779 -4.287 -5.286 1.00 69.62 97 GLU A CA 1
ATOM 762 C C . GLU A 1 97 ? -16.816 -3.739 -4.230 1.00 69.62 97 GLU A C 1
ATOM 764 O O . GLU A 1 97 ? -16.135 -4.517 -3.565 1.00 69.62 97 GLU A O 1
ATOM 769 N N . ASN A 1 98 ? -16.837 -2.421 -3.995 1.00 70.31 98 ASN A N 1
ATOM 770 C CA . ASN A 1 98 ? -16.078 -1.806 -2.904 1.00 70.31 98 ASN A CA 1
ATOM 771 C C . ASN A 1 98 ? -16.517 -2.334 -1.537 1.00 70.31 98 ASN A C 1
ATOM 773 O O . ASN A 1 98 ? -15.665 -2.700 -0.738 1.00 70.31 98 ASN A O 1
ATOM 777 N N . GLU A 1 99 ? -17.824 -2.437 -1.279 1.00 78.31 99 GLU A N 1
ATOM 778 C CA . GLU A 1 99 ? -18.343 -2.987 -0.019 1.00 78.31 99 GLU A CA 1
ATOM 779 C C . GLU A 1 99 ? -17.959 -4.466 0.172 1.00 78.31 99 GLU A C 1
ATOM 781 O O . GLU A 1 99 ? -17.683 -4.892 1.293 1.00 78.31 99 GLU A O 1
ATOM 786 N N . ALA A 1 100 ? -17.918 -5.259 -0.903 1.00 81.50 100 ALA A N 1
ATOM 787 C CA . ALA A 1 100 ? -17.508 -6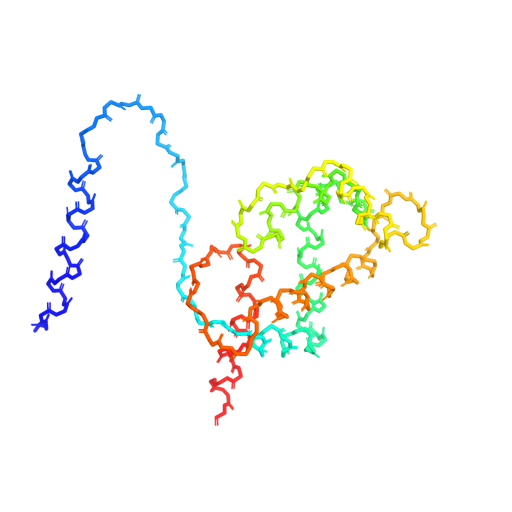.661 -0.838 1.00 81.50 100 ALA A CA 1
ATOM 788 C C . ALA A 1 100 ? -16.005 -6.820 -0.566 1.00 81.50 100 ALA A C 1
ATOM 790 O O . ALA A 1 100 ? -15.615 -7.673 0.230 1.00 81.50 100 ALA A O 1
ATOM 791 N N . ILE A 1 101 ? -15.168 -5.997 -1.208 1.00 78.75 101 ILE A N 1
ATOM 792 C CA . ILE A 1 101 ? -13.726 -5.956 -0.940 1.00 78.75 101 ILE A CA 1
ATOM 793 C C . ILE A 1 101 ? -13.495 -5.487 0.494 1.00 78.75 101 ILE A C 1
ATOM 795 O O . ILE A 1 101 ? -12.789 -6.155 1.234 1.00 78.75 101 ILE A O 1
ATOM 799 N N . PHE A 1 102 ? -14.144 -4.403 0.910 1.00 84.62 102 PHE A N 1
ATOM 800 C CA . PHE A 1 102 ? -14.050 -3.862 2.260 1.00 84.62 102 PHE A CA 1
ATOM 801 C C . PHE A 1 102 ? -14.343 -4.927 3.324 1.00 84.62 102 PHE A C 1
ATOM 803 O O . PHE A 1 102 ? -13.488 -5.233 4.147 1.00 84.62 102 PHE A O 1
ATOM 810 N N . LYS A 1 103 ? -15.503 -5.589 3.232 1.00 87.12 103 LYS A N 1
ATOM 811 C CA . LYS A 1 103 ? -15.912 -6.648 4.171 1.00 87.12 103 LYS A CA 1
ATOM 812 C C . LYS A 1 103 ? -14.992 -7.863 4.191 1.00 87.12 103 LYS A C 1
ATOM 814 O O . LYS A 1 103 ? -15.060 -8.657 5.118 1.00 87.12 103 LYS A O 1
ATOM 819 N N . ARG A 1 104 ? -14.202 -8.076 3.138 1.00 88.81 104 ARG A N 1
ATOM 820 C CA . ARG A 1 104 ? -13.240 -9.178 3.095 1.00 88.81 104 ARG A CA 1
ATOM 821 C C . ARG A 1 104 ? -12.016 -8.900 3.969 1.00 88.81 104 ARG A C 1
ATOM 823 O O . ARG A 1 104 ? -11.388 -9.861 4.397 1.00 88.81 104 ARG A O 1
ATOM 830 N N . PHE A 1 105 ? -11.667 -7.630 4.162 1.00 89.31 105 PHE A N 1
ATOM 831 C CA . PHE A 1 105 ? -10.485 -7.212 4.918 1.00 89.31 105 PHE A CA 1
ATOM 832 C C . PHE A 1 105 ? -10.817 -6.630 6.296 1.00 89.31 105 PHE A C 1
ATOM 834 O O . PHE A 1 105 ? -9.916 -6.562 7.115 1.00 89.31 105 PHE A O 1
ATOM 841 N N . ASP A 1 106 ? -12.072 -6.250 6.542 1.00 92.19 106 ASP A N 1
ATOM 842 C CA . ASP A 1 106 ? -12.630 -5.948 7.870 1.00 92.19 106 ASP A CA 1
ATOM 843 C C . ASP A 1 106 ? -12.813 -7.273 8.634 1.00 92.19 106 ASP A C 1
ATOM 845 O O . ASP A 1 106 ? -13.856 -7.929 8.532 1.00 92.19 106 ASP A O 1
ATOM 849 N N . GLU A 1 107 ? -11.746 -7.744 9.286 1.00 90.06 107 GLU A N 1
ATOM 850 C CA . GLU A 1 107 ? -11.682 -9.060 9.932 1.00 90.06 107 GLU A CA 1
ATOM 851 C C . GLU A 1 107 ? -12.484 -9.087 11.233 1.00 90.06 107 GLU A C 1
ATOM 853 O O . GLU A 1 107 ? -13.106 -10.107 11.559 1.00 90.06 107 GLU A O 1
ATOM 858 N N . ASP A 1 108 ? -12.476 -7.980 11.976 1.00 90.50 108 ASP A N 1
ATOM 859 C CA . ASP A 1 108 ? -13.214 -7.859 13.232 1.00 90.50 108 ASP A CA 1
ATOM 860 C C . ASP A 1 108 ? -14.688 -7.448 13.035 1.00 90.50 108 ASP A C 1
ATOM 862 O O . ASP A 1 108 ? -15.508 -7.605 13.949 1.00 90.50 108 ASP A O 1
ATOM 866 N N . GLY A 1 109 ? -15.052 -7.001 11.828 1.00 89.00 109 GLY A N 1
ATOM 867 C CA . GLY A 1 109 ? -16.410 -6.624 11.452 1.00 89.00 109 GLY A CA 1
ATOM 868 C C . GLY A 1 109 ? -16.873 -5.321 12.100 1.00 89.00 109 GLY A C 1
ATOM 869 O O . GLY A 1 109 ? -18.083 -5.129 12.282 1.00 89.00 109 GLY A O 1
ATOM 870 N N . ASN A 1 110 ? -15.945 -4.446 12.497 1.00 90.69 110 ASN A N 1
ATOM 871 C CA . ASN A 1 110 ? -16.255 -3.181 13.158 1.00 90.69 110 ASN A CA 1
ATOM 872 C C . ASN A 1 110 ? -16.754 -2.099 12.174 1.00 90.69 110 ASN A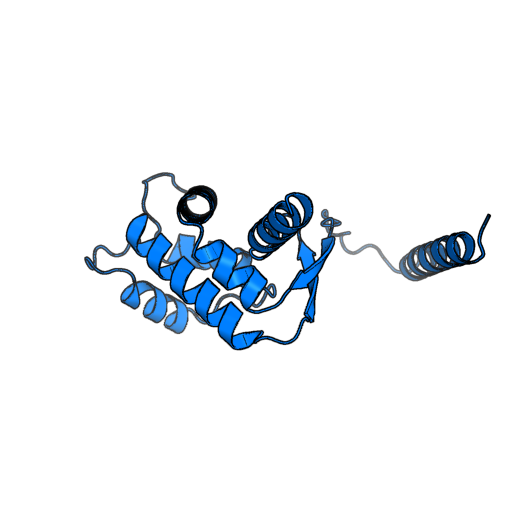 C 1
ATOM 874 O O . ASN A 1 110 ? -17.252 -1.053 12.609 1.00 90.69 110 ASN A O 1
ATOM 878 N N . GLY A 1 111 ? -16.680 -2.360 10.863 1.00 89.62 111 GLY A N 1
ATOM 879 C CA . GLY A 1 111 ? -17.121 -1.449 9.809 1.00 89.62 111 GLY A CA 1
ATOM 880 C C . GLY A 1 111 ? -16.084 -0.396 9.401 1.00 89.62 111 GLY A C 1
ATOM 881 O O . GLY A 1 111 ? -16.442 0.564 8.711 1.00 89.62 111 GLY A O 1
ATOM 882 N N . ALA A 1 112 ? -14.829 -0.556 9.813 1.00 92.88 112 ALA A N 1
ATOM 883 C CA . ALA A 1 112 ? -13.671 0.270 9.488 1.00 92.88 112 ALA A CA 1
ATOM 884 C C . ALA A 1 112 ? -12.427 -0.626 9.368 1.00 92.88 112 ALA A C 1
ATOM 886 O O . ALA A 1 112 ? -12.326 -1.613 10.080 1.00 92.88 112 ALA A O 1
ATOM 887 N N . LEU A 1 113 ? -11.476 -0.274 8.501 1.00 94.31 113 LEU A N 1
ATOM 888 C CA . LEU A 1 113 ? -10.195 -0.980 8.457 1.00 94.31 113 LEU A CA 1
ATOM 889 C C . LEU A 1 113 ? -9.191 -0.316 9.387 1.00 94.31 113 LEU A C 1
ATOM 891 O O . LEU A 1 113 ? -8.896 0.874 9.238 1.00 94.31 113 LEU A O 1
ATOM 895 N N . ASP A 1 114 ? -8.620 -1.085 10.299 1.00 95.31 114 ASP A N 1
ATOM 896 C CA . ASP A 1 114 ? -7.437 -0.657 11.027 1.00 95.31 114 ASP A CA 1
ATOM 897 C C . ASP A 1 114 ? -6.172 -0.710 10.147 1.00 95.31 114 ASP A C 1
ATOM 899 O O . ASP A 1 114 ? -6.187 -1.043 8.955 1.00 95.31 114 ASP A O 1
ATOM 903 N N . ARG A 1 115 ? -5.034 -0.330 10.732 1.00 95.12 115 ARG A N 1
ATOM 904 C CA . ARG A 1 115 ? -3.743 -0.299 10.035 1.00 95.12 115 ARG A CA 1
ATOM 905 C C . ARG A 1 115 ? -3.326 -1.669 9.483 1.00 95.12 115 ARG A C 1
ATOM 907 O O . ARG A 1 115 ? -2.786 -1.734 8.377 1.00 95.12 115 ARG A O 1
ATOM 914 N N . GLU A 1 116 ? -3.495 -2.746 10.246 1.00 95.50 116 GLU A N 1
ATOM 915 C CA . GLU A 1 116 ? -3.053 -4.087 9.845 1.00 95.50 116 GLU A CA 1
ATOM 916 C C . GLU A 1 116 ? -3.997 -4.695 8.798 1.00 95.50 116 GLU A C 1
ATOM 918 O O . GLU A 1 116 ? -3.543 -5.327 7.836 1.00 95.50 116 GLU A O 1
ATOM 923 N N . GLU A 1 117 ? -5.293 -4.427 8.910 1.00 95.25 117 GLU A N 1
ATOM 924 C CA . GLU A 1 117 ? -6.291 -4.785 7.901 1.00 95.25 117 GLU A CA 1
ATOM 925 C C . GLU A 1 117 ? -6.029 -4.043 6.582 1.00 95.25 117 GLU A C 1
ATOM 927 O O . GLU A 1 117 ? -5.964 -4.645 5.503 1.00 95.25 117 GLU A O 1
ATOM 932 N N . PHE A 1 118 ? -5.747 -2.739 6.658 1.00 93.12 118 PHE A N 1
ATOM 933 C CA . PHE A 1 118 ? -5.360 -1.940 5.497 1.00 93.12 118 PHE A CA 1
ATOM 934 C C . PHE A 1 118 ? -4.042 -2.419 4.872 1.00 93.12 118 PHE A C 1
ATOM 936 O O . PHE A 1 118 ? -3.919 -2.505 3.646 1.00 93.12 118 PHE A O 1
ATOM 943 N N . LYS A 1 119 ? -3.053 -2.796 5.687 1.00 94.56 119 LYS A N 1
ATOM 944 C CA . LYS A 1 119 ? -1.805 -3.403 5.207 1.00 94.56 119 LYS A CA 1
ATOM 945 C C . LYS A 1 119 ? -2.065 -4.690 4.423 1.00 94.56 119 LYS A C 1
ATOM 947 O O . LYS A 1 119 ? -1.435 -4.918 3.384 1.00 94.56 119 LYS A O 1
ATOM 952 N N . SER A 1 120 ? -2.983 -5.523 4.902 1.00 93.81 120 SER A N 1
ATOM 953 C CA . SER A 1 120 ? -3.371 -6.768 4.237 1.00 93.81 120 SER A CA 1
ATOM 954 C C . SER A 1 120 ? -4.045 -6.493 2.890 1.00 93.81 120 SER A C 1
ATOM 956 O O . SER A 1 120 ? -3.669 -7.100 1.882 1.00 93.81 120 SER A O 1
ATOM 958 N N . LEU A 1 121 ? -4.939 -5.499 2.833 1.00 90.81 121 LEU A N 1
ATOM 959 C CA . LEU A 1 121 ? -5.536 -5.009 1.587 1.00 90.81 121 LEU A CA 1
ATOM 960 C C . LEU A 1 121 ? -4.463 -4.534 0.589 1.00 90.81 121 LEU A C 1
ATOM 962 O O . LEU A 1 121 ? -4.455 -4.965 -0.567 1.00 90.81 121 LEU A O 1
ATOM 966 N N . MET A 1 122 ? -3.524 -3.691 1.030 1.00 90.31 122 MET A N 1
ATOM 967 C CA . MET A 1 122 ? -2.436 -3.173 0.187 1.00 90.31 122 MET A CA 1
ATOM 968 C C . MET A 1 122 ? -1.529 -4.280 -0.345 1.00 90.31 122 MET A C 1
ATOM 970 O O . MET A 1 122 ? -1.118 -4.250 -1.508 1.00 90.31 122 MET A O 1
ATOM 974 N N . THR A 1 123 ? -1.242 -5.278 0.489 1.00 93.44 123 THR A N 1
ATOM 975 C CA . THR A 1 123 ? -0.441 -6.443 0.106 1.00 93.44 123 THR A CA 1
ATOM 976 C C . THR A 1 123 ? -1.123 -7.224 -1.016 1.00 93.44 123 THR A C 1
ATOM 978 O O . THR A 1 123 ? -0.482 -7.550 -2.017 1.00 93.44 123 THR A O 1
ATOM 981 N N . GLU A 1 124 ? -2.428 -7.491 -0.899 1.00 91.50 124 GLU A N 1
ATOM 982 C CA . GLU A 1 124 ? -3.163 -8.226 -1.932 1.00 91.50 124 GLU A CA 1
ATOM 983 C C . GLU A 1 124 ? -3.271 -7.431 -3.237 1.00 91.50 124 GLU A C 1
ATOM 985 O O . GLU A 1 124 ? -3.056 -8.002 -4.306 1.00 91.50 124 GLU A O 1
ATOM 990 N N . ILE A 1 125 ? -3.520 -6.117 -3.173 1.00 87.50 125 ILE A N 1
ATOM 991 C CA . ILE A 1 125 ? -3.565 -5.250 -4.363 1.00 87.50 125 ILE A CA 1
ATOM 992 C C . ILE A 1 125 ? -2.216 -5.254 -5.089 1.00 87.50 125 ILE A C 1
ATOM 994 O O . ILE A 1 125 ? -2.171 -5.461 -6.304 1.00 87.50 125 ILE A O 1
ATOM 998 N N . MET A 1 126 ? -1.110 -5.081 -4.362 1.00 89.88 126 MET A N 1
ATOM 999 C CA . MET A 1 126 ? 0.234 -5.086 -4.947 1.00 89.88 126 MET A CA 1
ATOM 1000 C C . MET A 1 126 ? 0.580 -6.438 -5.568 1.00 89.88 126 MET A C 1
ATOM 1002 O O . MET A 1 126 ? 1.086 -6.501 -6.689 1.00 89.88 126 MET A O 1
ATOM 1006 N N . ASN A 1 127 ? 0.245 -7.536 -4.893 1.00 92.31 127 ASN A N 1
ATOM 1007 C CA . ASN A 1 127 ? 0.468 -8.872 -5.431 1.00 92.31 127 ASN A CA 1
ATOM 1008 C C . ASN A 1 127 ? -0.409 -9.152 -6.658 1.00 92.31 127 ASN A C 1
ATOM 1010 O O . ASN A 1 127 ? 0.067 -9.737 -7.632 1.00 92.31 127 ASN A O 1
ATOM 1014 N N . ALA A 1 128 ? -1.670 -8.719 -6.652 1.00 89.81 128 ALA A N 1
ATOM 1015 C CA . ALA A 1 128 ? -2.553 -8.824 -7.808 1.00 89.81 128 ALA A CA 1
ATOM 1016 C C . ALA A 1 128 ? -2.012 -8.027 -9.000 1.00 89.81 128 ALA A C 1
ATOM 1018 O O . ALA A 1 128 ? -1.989 -8.542 -10.119 1.00 89.81 128 ALA A O 1
ATOM 1019 N N . LEU A 1 129 ? -1.498 -6.820 -8.755 1.00 87.31 129 LEU A N 1
ATOM 1020 C CA . LEU A 1 129 ? -0.865 -5.994 -9.776 1.00 87.31 129 LEU A CA 1
ATOM 1021 C C . LEU 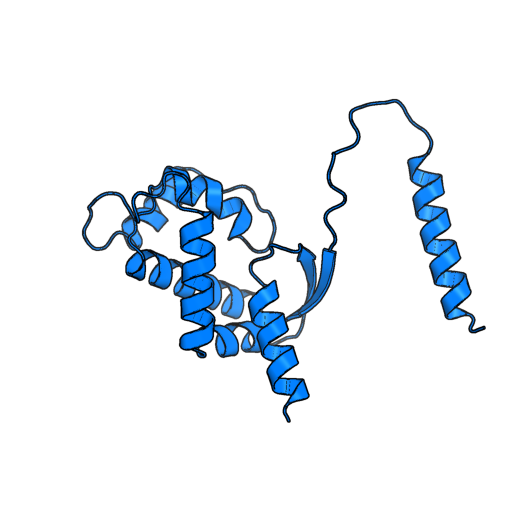A 1 129 ? 0.398 -6.652 -10.344 1.00 87.31 129 LEU A C 1
ATOM 1023 O O . LEU A 1 129 ? 0.552 -6.722 -11.561 1.00 87.31 129 LEU A O 1
ATOM 1027 N N . ALA A 1 130 ? 1.263 -7.201 -9.489 1.00 91.06 130 ALA A N 1
ATOM 1028 C CA . ALA A 1 130 ? 2.450 -7.934 -9.921 1.00 91.06 130 ALA A CA 1
ATOM 1029 C C . ALA A 1 130 ? 2.092 -9.139 -10.807 1.00 91.06 130 ALA A C 1
ATOM 1031 O O . ALA A 1 130 ? 2.731 -9.358 -11.837 1.00 91.06 130 ALA A O 1
ATOM 1032 N N . ARG A 1 131 ? 1.041 -9.892 -10.448 1.00 92.44 131 ARG A N 1
ATOM 1033 C CA . ARG A 1 131 ? 0.521 -10.997 -11.272 1.00 92.44 131 ARG A CA 1
ATOM 1034 C C . ARG A 1 131 ? -0.028 -10.503 -12.611 1.00 92.44 131 ARG A C 1
ATOM 1036 O O . ARG A 1 131 ? 0.221 -11.144 -13.626 1.00 92.44 131 ARG A O 1
ATOM 1043 N N . GLY A 1 132 ? -0.755 -9.385 -12.609 1.00 88.38 132 GLY A N 1
ATOM 1044 C CA . GLY A 1 132 ? -1.347 -8.796 -13.812 1.00 88.38 132 GLY A CA 1
ATOM 1045 C C . GLY A 1 132 ? -0.313 -8.252 -14.800 1.00 88.38 132 GLY A C 1
ATOM 1046 O O . GLY A 1 132 ? -0.464 -8.443 -16.002 1.00 88.38 132 GLY A O 1
ATOM 1047 N N . ILE A 1 133 ? 0.751 -7.614 -14.301 1.00 87.44 133 ILE A N 1
ATOM 1048 C CA . ILE A 1 133 ? 1.862 -7.112 -15.127 1.00 87.44 133 ILE A CA 1
ATOM 1049 C C . ILE A 1 133 ? 2.735 -8.271 -15.633 1.00 87.44 133 ILE A C 1
ATOM 1051 O O . ILE A 1 133 ? 3.169 -8.275 -16.784 1.00 87.44 133 ILE A O 1
ATOM 1055 N N . GLY A 1 134 ? 2.976 -9.276 -14.787 1.00 89.88 134 GLY A N 1
ATOM 1056 C CA . GLY A 1 134 ? 3.825 -10.416 -15.116 1.00 89.88 134 GLY A CA 1
ATOM 1057 C C . GLY A 1 134 ? 5.314 -10.059 -15.215 1.00 89.88 134 GLY A C 1
ATOM 1058 O O . GLY A 1 134 ? 5.757 -8.973 -14.849 1.00 89.88 134 GLY A O 1
ATOM 1059 N N . GLY A 1 135 ? 6.122 -11.010 -15.689 1.00 87.94 135 GLY A N 1
ATOM 1060 C CA . GLY A 1 135 ? 7.586 -10.874 -15.697 1.00 87.94 135 GLY A CA 1
ATOM 1061 C C . GLY A 1 135 ? 8.162 -10.030 -16.840 1.00 87.94 135 GLY A C 1
ATOM 1062 O O . GLY A 1 135 ? 9.347 -9.705 -16.812 1.00 87.94 135 GLY A O 1
ATOM 1063 N N . SER A 1 136 ? 7.359 -9.684 -17.850 1.00 91.50 136 SER A N 1
ATOM 1064 C CA . SER A 1 136 ? 7.831 -8.877 -18.981 1.00 91.50 136 SER A CA 1
ATOM 1065 C C . SER A 1 136 ? 7.851 -7.393 -18.602 1.00 91.50 136 SER A C 1
ATOM 1067 O O . SER A 1 136 ? 6.837 -6.898 -18.113 1.00 91.50 136 SER A O 1
ATOM 1069 N N . PRO A 1 137 ? 8.962 -6.667 -18.823 1.00 91.88 137 PRO A N 1
ATOM 1070 C CA . PRO A 1 137 ? 9.018 -5.237 -18.541 1.00 91.88 137 PRO A CA 1
ATOM 1071 C C . PRO A 1 137 ? 7.998 -4.442 -19.361 1.00 91.88 137 PRO A C 1
ATOM 1073 O O . PRO A 1 137 ? 7.910 -4.606 -20.579 1.00 91.88 137 PRO A O 1
ATOM 1076 N N . ILE A 1 138 ? 7.277 -3.540 -18.698 1.00 89.25 138 ILE A N 1
ATOM 1077 C CA . ILE A 1 138 ? 6.366 -2.576 -19.321 1.00 89.25 138 ILE A CA 1
ATOM 1078 C C . ILE A 1 138 ? 6.823 -1.147 -19.027 1.00 89.25 138 ILE A C 1
ATOM 1080 O O . ILE A 1 138 ? 7.353 -0.861 -17.955 1.00 89.25 138 ILE A O 1
ATOM 1084 N N . ILE A 1 139 ? 6.610 -0.242 -19.984 1.00 88.31 139 ILE A N 1
ATOM 1085 C CA . ILE A 1 139 ? 6.860 1.192 -19.808 1.00 88.31 139 ILE A CA 1
ATOM 1086 C C . ILE A 1 139 ? 5.560 1.846 -19.344 1.00 88.31 139 ILE A C 1
ATOM 1088 O O . ILE A 1 139 ? 4.531 1.716 -20.005 1.00 88.31 139 ILE A O 1
ATOM 1092 N N . VAL A 1 140 ? 5.612 2.564 -18.226 1.00 85.56 140 VAL A N 1
ATOM 1093 C CA . VAL A 1 140 ? 4.458 3.229 -17.612 1.00 85.56 140 VAL A CA 1
ATOM 1094 C C . VAL A 1 140 ? 4.759 4.701 -17.346 1.00 85.56 140 VAL A C 1
ATOM 1096 O O . VAL A 1 140 ? 5.876 5.066 -16.978 1.00 85.56 140 VAL A O 1
ATOM 1099 N N . ALA A 1 141 ? 3.758 5.562 -17.531 1.00 84.25 141 ALA A N 1
ATOM 1100 C CA . ALA A 1 141 ? 3.806 6.950 -17.087 1.00 84.25 141 ALA A CA 1
ATOM 1101 C C . ALA A 1 141 ? 3.195 7.039 -15.684 1.00 84.25 141 ALA A C 1
ATOM 1103 O O . ALA A 1 141 ? 2.041 6.672 -15.479 1.00 84.25 141 ALA A O 1
ATOM 1104 N N . LEU A 1 142 ? 3.976 7.512 -14.719 1.00 83.00 142 LEU A N 1
ATOM 1105 C CA . LEU A 1 142 ? 3.609 7.588 -13.311 1.00 83.00 142 LEU A CA 1
ATOM 1106 C C . LEU A 1 142 ? 3.419 9.043 -12.894 1.00 83.00 142 LEU A C 1
ATOM 1108 O O . LEU A 1 142 ? 4.297 9.878 -13.110 1.00 83.00 142 LEU A O 1
ATOM 1112 N N . GLY A 1 143 ? 2.284 9.350 -12.270 1.00 79.25 143 GLY A N 1
ATOM 1113 C CA . GLY A 1 143 ? 2.109 10.598 -11.527 1.00 79.25 143 GLY A CA 1
ATOM 1114 C C . GLY A 1 143 ? 2.945 10.612 -10.242 1.00 79.25 143 GLY A C 1
ATOM 1115 O O . GLY A 1 143 ? 3.332 9.560 -9.735 1.00 79.25 143 GLY A O 1
ATOM 1116 N N . LYS A 1 144 ? 3.192 11.804 -9.684 1.00 73.31 144 LYS A N 1
ATOM 1117 C CA . LYS A 1 144 ? 3.945 11.979 -8.426 1.00 73.31 144 LYS A CA 1
ATOM 1118 C C . LYS A 1 144 ? 3.414 11.094 -7.289 1.00 73.31 144 LYS A C 1
ATOM 1120 O O . LYS A 1 144 ? 4.205 10.463 -6.597 1.00 73.31 144 LYS A O 1
ATOM 1125 N N . ASP A 1 145 ? 2.094 11.017 -7.168 1.00 73.75 145 ASP A N 1
ATOM 1126 C CA . ASP A 1 145 ? 1.400 10.283 -6.107 1.00 73.75 145 ASP A CA 1
ATOM 1127 C C . ASP A 1 145 ? 0.931 8.898 -6.590 1.00 73.75 145 ASP A C 1
ATOM 1129 O O . ASP A 1 145 ? 0.055 8.277 -5.999 1.00 73.75 145 ASP A O 1
ATOM 1133 N N . SER A 1 146 ? 1.510 8.405 -7.694 1.00 79.00 146 SER A N 1
ATOM 1134 C CA . SER A 1 146 ? 1.216 7.066 -8.192 1.00 79.00 146 SER A CA 1
ATOM 1135 C C . SER A 1 146 ? 1.679 6.010 -7.200 1.00 79.00 146 SER A C 1
ATOM 1137 O O . SER A 1 146 ? 2.815 6.017 -6.716 1.00 79.00 146 SER A O 1
ATOM 1139 N N . PHE A 1 147 ? 0.808 5.030 -7.008 1.00 78.62 147 PHE A N 1
ATOM 1140 C CA . PHE A 1 147 ? 1.048 3.835 -6.219 1.00 78.62 147 PHE A CA 1
ATOM 1141 C C . PHE A 1 147 ? 2.337 3.077 -6.609 1.00 78.62 147 PHE A C 1
ATOM 1143 O O . PHE A 1 147 ? 3.000 2.492 -5.755 1.00 78.62 147 PHE A O 1
ATOM 1150 N N . LEU A 1 148 ? 2.759 3.143 -7.881 1.00 86.00 148 LEU A N 1
ATOM 1151 C CA . LEU A 1 148 ? 3.956 2.457 -8.394 1.00 86.00 148 LEU A CA 1
ATOM 1152 C C . LEU A 1 148 ? 5.272 3.229 -8.206 1.00 86.00 148 LEU A C 1
ATOM 1154 O O . LEU A 1 148 ? 6.349 2.665 -8.410 1.00 86.00 148 LEU A O 1
ATOM 1158 N N . THR A 1 149 ? 5.226 4.493 -7.782 1.00 87.12 149 THR A N 1
ATOM 1159 C CA . THR A 1 149 ? 6.429 5.332 -7.656 1.00 87.12 149 THR A CA 1
ATOM 1160 C C . THR A 1 149 ? 7.420 4.777 -6.629 1.00 87.12 149 THR A C 1
ATOM 1162 O O . THR A 1 149 ? 8.628 4.762 -6.873 1.00 87.12 149 THR A O 1
ATOM 1165 N N . LYS A 1 150 ? 6.933 4.288 -5.483 1.00 90.56 150 LYS A N 1
ATOM 1166 C CA . LYS A 1 150 ? 7.780 3.774 -4.392 1.00 90.56 150 LYS A CA 1
ATOM 1167 C C . LYS A 1 150 ? 8.442 2.427 -4.739 1.00 90.56 150 LYS A C 1
ATOM 1169 O O . LYS A 1 150 ? 9.653 2.325 -4.536 1.00 90.56 150 LYS A O 1
ATOM 1174 N N . PRO A 1 151 ? 7.739 1.448 -5.345 1.00 91.50 151 PRO A N 1
ATOM 1175 C CA . PRO A 1 151 ? 8.368 0.257 -5.924 1.00 91.50 151 PRO A CA 1
ATOM 1176 C C . PRO A 1 151 ? 9.486 0.560 -6.930 1.00 91.50 151 PRO A C 1
ATOM 1178 O O . PRO A 1 151 ? 10.563 -0.027 -6.856 1.00 91.50 151 PRO A O 1
ATOM 1181 N N . VAL A 1 152 ? 9.278 1.522 -7.834 1.00 91.31 152 VAL A N 1
ATOM 1182 C CA . VAL A 1 152 ? 10.298 1.910 -8.825 1.00 91.31 152 VAL A CA 1
ATOM 1183 C C . VAL A 1 152 ? 11.523 2.522 -8.151 1.00 91.31 152 VAL A C 1
ATOM 1185 O O . VAL A 1 152 ? 12.655 2.140 -8.440 1.00 91.31 152 VAL A O 1
ATOM 1188 N N . GLN A 1 153 ? 11.321 3.452 -7.216 1.00 90.75 153 GLN A N 1
ATOM 1189 C CA . GLN A 1 153 ? 12.423 4.048 -6.454 1.00 90.75 153 GLN A CA 1
ATOM 1190 C C . GLN A 1 153 ? 13.205 2.993 -5.667 1.00 90.75 153 GLN A C 1
ATOM 1192 O O . GLN A 1 153 ? 14.432 3.057 -5.596 1.00 90.75 153 GLN A O 1
ATOM 1197 N N . HIS A 1 154 ? 12.497 2.015 -5.101 1.00 92.31 154 HIS A N 1
ATOM 1198 C CA . HIS A 1 154 ? 13.100 0.895 -4.401 1.00 92.31 154 HIS A CA 1
ATOM 1199 C C . HIS A 1 154 ? 14.028 0.075 -5.307 1.00 92.31 154 HIS A C 1
ATOM 1201 O O . HIS A 1 154 ? 15.172 -0.200 -4.935 1.00 92.31 154 HIS A O 1
ATOM 1207 N N . GLU A 1 155 ? 13.557 -0.284 -6.501 1.00 91.06 155 GLU A N 1
ATOM 1208 C CA . GLU A 1 155 ? 14.349 -1.024 -7.480 1.00 91.06 155 GLU A CA 1
ATOM 1209 C C . GLU A 1 155 ? 15.583 -0.235 -7.933 1.00 91.06 155 GLU A C 1
ATOM 1211 O O . GLU A 1 155 ? 16.693 -0.765 -7.886 1.00 91.06 155 GLU A O 1
ATOM 1216 N N . LEU A 1 156 ? 15.417 1.044 -8.286 1.00 89.06 156 LEU A N 1
ATOM 1217 C CA . LEU A 1 156 ? 16.525 1.911 -8.699 1.00 89.06 156 LEU A CA 1
ATOM 1218 C C . LEU A 1 156 ? 17.597 2.037 -7.608 1.00 89.06 156 LEU A C 1
ATOM 1220 O O . LEU A 1 156 ? 18.789 1.964 -7.906 1.00 89.06 156 LEU A O 1
ATOM 1224 N N . ALA A 1 157 ? 17.190 2.175 -6.342 1.00 90.50 157 ALA A N 1
ATOM 1225 C CA . ALA A 1 157 ? 18.119 2.242 -5.219 1.00 90.50 157 ALA A CA 1
ATOM 1226 C C . ALA A 1 157 ? 18.936 0.947 -5.069 1.00 90.50 157 ALA A C 1
ATOM 1228 O O . ALA A 1 157 ? 20.158 1.020 -4.903 1.00 90.50 157 ALA A O 1
ATOM 1229 N N . ARG A 1 158 ? 18.303 -0.232 -5.194 1.00 89.81 158 ARG A N 1
ATOM 1230 C CA . ARG A 1 158 ? 19.029 -1.518 -5.193 1.00 89.81 158 ARG A CA 1
ATOM 1231 C C . ARG A 1 158 ? 20.034 -1.599 -6.338 1.00 89.81 158 ARG A C 1
ATOM 1233 O O . ARG A 1 158 ? 21.177 -1.966 -6.097 1.00 89.81 158 ARG A O 1
ATOM 1240 N N . LEU A 1 159 ? 19.625 -1.235 -7.555 1.00 85.50 159 LEU A N 1
ATOM 1241 C CA . LEU A 1 159 ? 20.491 -1.293 -8.737 1.00 85.50 159 LEU A CA 1
ATOM 1242 C C . LEU A 1 159 ? 21.687 -0.341 -8.633 1.00 85.50 159 LEU A C 1
ATOM 1244 O O . LEU A 1 159 ? 22.763 -0.669 -9.109 1.00 85.50 159 LEU A O 1
ATOM 1248 N N . SER A 1 160 ? 21.522 0.813 -7.981 1.00 84.19 160 SER A N 1
ATOM 1249 C CA . SER A 1 160 ? 22.624 1.755 -7.734 1.00 84.19 160 SER A CA 1
ATOM 1250 C C . SER A 1 160 ? 23.596 1.319 -6.631 1.00 84.19 160 SER A C 1
ATOM 1252 O O . SER A 1 160 ? 24.667 1.904 -6.497 1.00 84.19 160 SER A O 1
ATOM 1254 N N . SER A 1 161 ? 23.211 0.322 -5.828 1.00 80.19 161 SER A N 1
ATOM 1255 C CA . SER A 1 161 ? 23.997 -0.190 -4.698 1.00 80.19 161 SER A CA 1
ATOM 1256 C C . SER A 1 161 ? 24.743 -1.492 -5.026 1.00 80.19 161 SER A C 1
ATOM 1258 O O . SER A 1 161 ? 25.416 -2.030 -4.146 1.00 80.19 161 SER A O 1
ATOM 1260 N N . SER A 1 162 ? 24.594 -2.011 -6.252 1.00 61.72 162 SER A N 1
ATOM 1261 C CA . SER A 1 162 ? 25.209 -3.249 -6.750 1.00 61.72 162 SER A CA 1
ATOM 1262 C C . SER A 1 162 ? 26.324 -2.968 -7.748 1.00 61.72 162 SER A C 1
ATOM 1264 O O . SER A 1 162 ? 27.146 -3.898 -7.911 1.00 61.72 162 SER A O 1
#

Foldseek 3Di:
DDPVVVVVVVVVVVVVVVPPDDDDDDDPPDPFDKDKFKDALCLLVVQLVPVVLLLVVLVVLQVVLPPVPPQWHALVSVQVSVCLLDQPSDHRPDSVVSVVLQVVLPPVPPRTHHSVSSSVSSSVSSNVVNVVRHGDIDMDIAGPSGPSPSSRVVVVVVVVVD

Radius of gyration: 19.54 Å; chains: 1; bounding box: 46×40×48 Å